Protein AF-A0A1G2Y8Y4-F1 (afdb_monomer)

pLDDT: mean 81.08, std 17.34, range [38.09, 96.75]

Mean predicted aligned error: 11.7 Å

Nearest PDB structures (foldseek):
  3hmx-assembly1_B  TM=2.799E-01  e=3.697E+00  Homo sapiens

Solvent-accessible surface area (backbone atoms only — not comparable to full-atom values): 9497 Å² total; per-residue (Å²): 140,84,85,83,80,82,78,80,80,80,80,78,79,78,77,80,77,86,72,82,63,58,69,58,53,51,48,50,54,51,38,48,52,38,50,43,51,46,56,28,54,36,39,74,42,97,55,91,54,85,56,69,69,52,53,55,59,34,48,56,42,28,68,74,67,75,43,93,68,93,69,88,81,90,84,79,72,64,92,78,46,57,75,64,62,45,49,52,51,50,53,50,53,31,52,56,46,30,56,52,29,51,53,50,49,53,52,48,64,70,42,44,65,57,51,53,52,50,52,52,42,65,74,35,78,92,46,82,82,72,84,81,82,50,74,66,56,56,62,58,65,70,57,76,84,77,78,86,83,128

Sequence (150 aa):
MSRRHNKKKVVRVIKKQTGYDIEMIHDFLEHLKWELQIIHFENQQDKFKENPELVEQLAKYVKKRHTKALMPATVIQKDKFDSESLAELKARLRKDKLEQMQAAINAFEILEPIFSQALTCAKYPDKLPARIITPDEVINGFIDEHASEL

Structure (mmCIF, N/CA/C/O backbone):
data_AF-A0A1G2Y8Y4-F1
#
_entry.id   AF-A0A1G2Y8Y4-F1
#
loop_
_atom_site.group_PDB
_atom_site.id
_atom_site.type_symbol
_atom_site.label_atom_id
_atom_site.label_alt_id
_atom_site.label_comp_id
_atom_site.label_asym_id
_atom_site.label_entity_id
_atom_site.label_seq_id
_atom_site.pdbx_PDB_ins_code
_atom_site.Cartn_x
_atom_site.Cartn_y
_atom_site.Cartn_z
_atom_site.occupancy
_atom_site.B_iso_or_equiv
_atom_site.auth_seq_id
_atom_site.auth_comp_id
_atom_site.auth_asym_id
_atom_site.auth_atom_id
_atom_site.pdbx_PDB_model_num
ATOM 1 N N . MET A 1 1 ? 40.505 -13.092 47.629 1.00 45.12 1 MET A N 1
ATOM 2 C CA . MET A 1 1 ? 39.608 -11.949 47.341 1.00 45.12 1 MET A CA 1
ATOM 3 C C . MET A 1 1 ? 38.694 -12.312 46.175 1.00 45.12 1 MET A C 1
ATOM 5 O O . MET A 1 1 ? 39.157 -12.333 45.046 1.00 45.12 1 MET A O 1
ATOM 9 N N . SER A 1 2 ? 37.434 -12.677 46.437 1.00 45.91 2 SER A N 1
ATOM 10 C CA . SER A 1 2 ? 36.490 -13.156 45.411 1.00 45.91 2 SER A CA 1
ATOM 11 C C . SER A 1 2 ? 35.316 -12.179 45.288 1.00 45.91 2 SER A C 1
ATOM 13 O O . SER A 1 2 ? 34.507 -12.051 46.206 1.00 45.91 2 SER A O 1
ATOM 15 N N . ARG A 1 3 ? 35.261 -11.424 44.181 1.00 47.28 3 ARG A N 1
ATOM 16 C CA . ARG A 1 3 ? 34.213 -10.428 43.895 1.00 47.28 3 ARG A CA 1
ATOM 17 C C . ARG A 1 3 ? 33.014 -11.110 43.228 1.00 47.28 3 ARG A C 1
ATOM 19 O O . ARG A 1 3 ? 32.986 -11.285 42.010 1.00 47.28 3 ARG A O 1
ATOM 26 N N . ARG A 1 4 ? 32.006 -11.479 44.026 1.00 48.72 4 ARG A N 1
ATOM 27 C CA . ARG A 1 4 ? 30.703 -11.957 43.532 1.00 48.72 4 ARG A CA 1
ATOM 28 C C . ARG A 1 4 ? 29.971 -10.820 42.806 1.00 48.72 4 ARG A C 1
ATOM 30 O O . ARG A 1 4 ? 29.515 -9.868 43.431 1.00 48.72 4 ARG A O 1
ATOM 37 N N . HIS A 1 5 ? 29.864 -10.931 41.484 1.00 49.22 5 HIS A N 1
ATOM 38 C CA . HIS A 1 5 ? 29.049 -10.047 40.653 1.00 49.22 5 HIS A CA 1
ATOM 39 C C . HIS A 1 5 ? 27.569 -10.388 40.840 1.00 49.22 5 HIS A C 1
ATOM 41 O O . HIS A 1 5 ? 27.087 -11.423 40.380 1.00 49.22 5 HIS A O 1
ATOM 47 N N . ASN A 1 6 ? 26.851 -9.504 41.529 1.00 47.56 6 ASN A N 1
ATOM 48 C CA . ASN A 1 6 ? 25.418 -9.616 41.757 1.00 47.56 6 ASN A CA 1
ATOM 49 C C . ASN A 1 6 ? 24.665 -9.190 40.482 1.00 47.56 6 ASN A C 1
ATOM 51 O O . ASN A 1 6 ? 24.438 -8.003 40.242 1.00 47.56 6 ASN A O 1
ATOM 55 N N . LYS A 1 7 ? 24.330 -10.156 39.616 1.00 50.47 7 LYS A N 1
ATOM 56 C CA . LYS A 1 7 ? 23.517 -9.925 38.412 1.00 50.47 7 LYS A CA 1
ATOM 57 C C . LYS A 1 7 ? 22.074 -9.635 38.836 1.00 50.47 7 LYS A C 1
ATOM 59 O O . LYS A 1 7 ? 21.303 -10.556 39.094 1.00 50.47 7 LYS A O 1
ATOM 64 N N . LYS A 1 8 ? 21.702 -8.351 38.897 1.00 52.50 8 LYS A N 1
ATOM 65 C CA . LYS A 1 8 ? 20.304 -7.921 39.041 1.00 52.50 8 LYS A CA 1
ATOM 66 C C . LYS A 1 8 ? 19.493 -8.467 37.861 1.00 52.50 8 LYS A C 1
ATOM 68 O O . LYS A 1 8 ? 19.648 -8.026 36.726 1.00 52.50 8 LYS A O 1
ATOM 73 N N . LYS A 1 9 ? 18.648 -9.458 38.141 1.00 51.84 9 LYS A N 1
ATOM 74 C CA . LYS A 1 9 ? 17.705 -10.055 37.193 1.00 51.84 9 LYS A CA 1
ATOM 75 C C . LYS A 1 9 ? 16.574 -9.045 36.977 1.00 51.84 9 LYS A C 1
ATOM 77 O O . LYS A 1 9 ? 15.710 -8.888 37.833 1.00 51.84 9 LYS A O 1
ATOM 82 N N . VAL A 1 10 ? 16.621 -8.304 35.871 1.00 58.28 10 VAL A N 1
ATOM 83 C CA . VAL A 1 10 ? 15.544 -7.387 35.473 1.00 58.28 10 VAL A CA 1
ATOM 84 C C . VAL A 1 10 ? 14.366 -8.238 35.007 1.00 58.28 10 VAL A C 1
ATOM 86 O O . VAL A 1 10 ? 1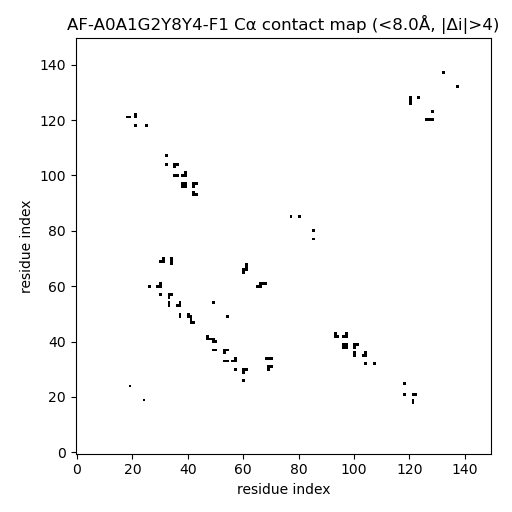4.362 -8.754 33.892 1.00 58.28 10 VAL A O 1
ATOM 89 N N . VAL A 1 11 ? 13.386 -8.435 35.885 1.00 55.28 11 VAL A N 1
ATOM 90 C CA . VAL A 1 11 ? 12.119 -9.085 35.540 1.00 55.28 11 VAL A CA 1
ATOM 91 C C . VAL A 1 11 ? 11.284 -8.060 34.776 1.00 55.28 11 VAL A C 1
ATOM 93 O O . VAL A 1 11 ? 10.697 -7.160 35.370 1.00 55.28 11 VAL A O 1
ATOM 96 N N . ARG A 1 12 ? 11.269 -8.150 33.441 1.00 58.31 12 ARG A N 1
ATOM 97 C CA . ARG A 1 12 ? 10.321 -7.384 32.623 1.00 58.31 12 ARG A CA 1
ATOM 98 C C . ARG A 1 12 ? 8.938 -8.000 32.813 1.00 58.31 12 ARG A C 1
ATOM 100 O O . ARG A 1 12 ? 8.676 -9.095 32.326 1.00 58.31 12 ARG A O 1
ATOM 107 N N . VAL A 1 13 ? 8.068 -7.300 33.533 1.00 56.59 13 VAL A N 1
ATOM 108 C CA . VAL A 1 13 ? 6.640 -7.619 33.587 1.00 56.59 13 VAL A CA 1
ATOM 109 C C . VAL A 1 13 ? 6.061 -7.300 32.208 1.00 56.59 13 VAL A C 1
ATOM 111 O O . VAL A 1 13 ? 5.890 -6.135 31.858 1.00 56.59 13 VAL A O 1
ATOM 114 N N . ILE A 1 14 ? 5.820 -8.328 31.391 1.00 57.75 14 ILE A N 1
ATOM 115 C CA . ILE A 1 14 ? 5.105 -8.178 30.120 1.00 57.75 14 ILE A CA 1
ATOM 116 C C . ILE A 1 14 ? 3.641 -7.923 30.481 1.00 57.75 14 ILE A C 1
ATOM 118 O O . ILE A 1 14 ? 2.920 -8.830 30.896 1.00 57.75 14 ILE A O 1
ATOM 122 N N . LYS A 1 15 ? 3.215 -6.662 30.386 1.00 54.28 15 LYS A N 1
ATOM 123 C CA . LYS A 1 15 ? 1.816 -6.272 30.562 1.00 54.28 15 LYS A CA 1
ATOM 124 C C . LYS A 1 15 ? 1.022 -6.918 29.421 1.00 54.28 15 LYS A C 1
ATOM 126 O O . LYS A 1 15 ? 1.272 -6.615 28.258 1.00 54.28 15 LYS A O 1
ATOM 131 N N . LYS A 1 16 ? 0.118 -7.846 29.741 1.00 50.91 16 LYS A N 1
ATOM 132 C CA . LYS A 1 16 ? -0.732 -8.533 28.760 1.00 50.91 16 LYS A CA 1
ATOM 133 C C . LYS A 1 16 ? -1.695 -7.498 28.165 1.00 50.91 16 LYS A C 1
ATOM 135 O O . LYS A 1 16 ? -2.663 -7.127 28.819 1.00 50.91 16 LYS A O 1
ATOM 140 N N . GLN A 1 17 ? -1.398 -6.977 26.975 1.00 58.28 17 GLN A N 1
ATOM 141 C CA . GLN A 1 17 ? -2.373 -6.203 26.208 1.00 58.28 17 GLN A CA 1
ATOM 142 C C . GLN A 1 17 ? -3.463 -7.173 25.748 1.00 58.28 17 GLN A C 1
ATOM 144 O O . GLN A 1 17 ? -3.216 -8.056 24.932 1.00 58.28 17 GLN A O 1
ATOM 149 N N . THR A 1 18 ? -4.652 -7.067 26.328 1.00 66.69 18 THR A N 1
ATOM 150 C CA . THR A 1 18 ? -5.843 -7.781 25.863 1.00 66.69 18 THR A CA 1
ATOM 151 C C . THR A 1 18 ? -6.609 -6.842 24.939 1.00 66.69 18 THR A C 1
ATOM 153 O O . THR A 1 18 ? -7.359 -5.997 25.418 1.00 66.69 18 THR A O 1
ATOM 156 N N . GLY A 1 19 ? -6.362 -6.935 23.632 1.00 73.75 19 GLY A N 1
ATOM 157 C CA . GLY A 1 19 ? -7.036 -6.123 22.616 1.00 73.75 19 GLY A CA 1
ATOM 158 C C . GLY A 1 19 ? -6.139 -5.798 21.422 1.00 73.75 19 GLY A C 1
ATOM 159 O O . GLY A 1 19 ? -4.933 -6.036 21.459 1.00 73.75 19 GLY A O 1
ATOM 160 N N . TYR A 1 20 ? -6.742 -5.261 20.364 1.00 84.38 20 TYR A N 1
ATOM 161 C CA . TYR A 1 20 ? -6.018 -4.754 19.201 1.00 84.38 20 TYR A CA 1
ATOM 162 C C . TYR A 1 20 ? -5.322 -3.423 19.519 1.00 84.38 20 TYR A C 1
ATOM 164 O O . TYR A 1 20 ? -5.896 -2.561 20.185 1.00 84.38 20 TYR A O 1
ATOM 172 N N . ASP A 1 21 ? -4.108 -3.227 18.997 1.00 90.19 21 ASP A N 1
ATOM 173 C CA . ASP A 1 21 ? -3.467 -1.908 18.958 1.00 90.19 21 ASP A CA 1
ATOM 174 C C . ASP A 1 21 ? -4.059 -1.108 17.787 1.00 90.19 21 ASP A C 1
ATOM 176 O O . ASP A 1 21 ? -3.644 -1.231 16.635 1.00 90.19 21 ASP A O 1
ATOM 180 N N . ILE A 1 22 ? -5.088 -0.322 18.096 1.00 90.56 22 ILE A N 1
ATOM 181 C CA . ILE A 1 22 ? -5.873 0.449 17.123 1.00 90.56 22 ILE A CA 1
ATOM 182 C C . ILE A 1 22 ? -4.992 1.444 16.371 1.00 90.56 22 ILE A C 1
ATOM 184 O O . ILE A 1 22 ? -5.143 1.611 15.164 1.00 90.56 22 ILE A O 1
ATOM 188 N N . GLU A 1 23 ? -4.055 2.087 17.070 1.00 91.81 23 GLU A N 1
ATOM 189 C CA . GLU A 1 23 ? -3.147 3.052 16.456 1.00 91.81 23 GLU A CA 1
ATOM 190 C C . GLU A 1 23 ? -2.208 2.350 15.471 1.00 91.81 23 GLU A C 1
ATOM 192 O O . GLU A 1 23 ? -1.921 2.881 14.401 1.00 91.81 23 GLU A O 1
ATOM 197 N N . MET A 1 24 ? -1.742 1.143 15.810 1.00 93.19 24 MET A N 1
ATOM 198 C CA . MET A 1 24 ? -0.914 0.338 14.912 1.00 93.19 24 MET A CA 1
ATOM 199 C C . MET A 1 24 ? -1.677 -0.111 13.667 1.00 93.19 24 MET A C 1
ATOM 201 O O . MET A 1 24 ? -1.125 -0.026 12.574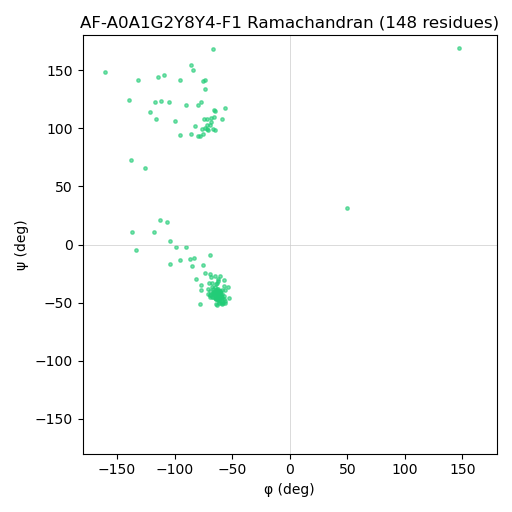 1.00 93.19 24 MET A O 1
ATOM 205 N N . ILE A 1 25 ? -2.929 -0.552 13.812 1.00 93.25 25 ILE A N 1
ATOM 206 C CA . ILE A 1 25 ? -3.758 -0.956 12.666 1.00 93.25 25 ILE A CA 1
ATOM 207 C C . ILE A 1 25 ? -4.050 0.248 11.769 1.00 93.25 25 ILE A C 1
ATOM 209 O O . ILE A 1 25 ? -3.878 0.155 10.557 1.00 93.25 25 ILE A O 1
ATOM 213 N N . HIS A 1 26 ? -4.442 1.382 12.353 1.00 93.31 26 HIS A N 1
ATOM 214 C CA . HIS A 1 26 ? -4.690 2.612 11.604 1.00 93.31 26 HIS A CA 1
ATOM 215 C C . HIS A 1 26 ? -3.445 3.058 10.826 1.00 93.31 26 HIS A C 1
ATOM 217 O O . HIS A 1 26 ? -3.514 3.284 9.622 1.00 93.31 26 HIS A O 1
ATOM 223 N N . ASP A 1 27 ? -2.286 3.126 11.486 1.00 95.12 27 ASP A N 1
ATOM 224 C CA . ASP A 1 27 ? -1.042 3.515 10.819 1.00 95.12 27 ASP A CA 1
ATOM 225 C C . ASP A 1 27 ? -0.614 2.522 9.735 1.00 95.12 27 ASP A C 1
ATOM 227 O O . ASP A 1 27 ? -0.028 2.936 8.741 1.00 95.12 27 ASP A O 1
ATOM 231 N N . PHE A 1 28 ? -0.874 1.223 9.915 1.00 95.19 28 PHE A N 1
ATOM 232 C CA . PHE A 1 28 ? -0.598 0.214 8.893 1.00 95.19 28 PHE A CA 1
ATOM 233 C C . PHE A 1 28 ? -1.451 0.443 7.642 1.00 95.19 28 PHE A C 1
ATOM 235 O O . PHE A 1 28 ? -0.921 0.434 6.533 1.00 95.19 28 PHE A O 1
ATOM 242 N N . LEU A 1 29 ? -2.754 0.673 7.823 1.00 94.88 29 LEU A N 1
ATOM 243 C CA . LEU A 1 29 ? -3.690 0.936 6.731 1.00 94.88 29 LEU A CA 1
ATOM 244 C C . LEU A 1 29 ? -3.308 2.209 5.970 1.00 94.88 29 LEU A C 1
ATOM 246 O O . LEU A 1 29 ? -3.208 2.184 4.746 1.00 94.88 29 LEU A O 1
ATOM 250 N N . GLU A 1 30 ? -3.012 3.291 6.686 1.00 95.12 30 GLU A N 1
ATOM 251 C CA . GLU A 1 30 ? -2.580 4.548 6.077 1.00 95.12 30 GLU A CA 1
ATOM 252 C C . GLU A 1 30 ? -1.246 4.414 5.337 1.00 95.12 30 GLU A C 1
ATOM 254 O O . GLU A 1 30 ? -1.122 4.853 4.196 1.00 95.12 30 GLU A O 1
ATOM 259 N N . HIS A 1 31 ? -0.251 3.767 5.948 1.00 95.81 31 HIS A N 1
ATOM 260 C CA . HIS A 1 31 ? 1.033 3.497 5.301 1.00 95.81 31 HIS A CA 1
ATOM 261 C C . HIS A 1 31 ? 0.825 2.727 3.991 1.00 95.81 31 HIS A C 1
ATOM 263 O O . HIS A 1 31 ? 1.329 3.144 2.949 1.00 95.81 31 HIS A O 1
ATOM 269 N N . LEU A 1 32 ? 0.030 1.653 4.028 1.00 96.00 32 LEU A N 1
ATOM 270 C CA . LEU A 1 32 ? -0.261 0.843 2.851 1.00 96.00 32 LEU A CA 1
ATOM 271 C C . LEU A 1 32 ? -0.967 1.665 1.762 1.00 96.00 32 LEU A C 1
ATOM 273 O O . LEU A 1 32 ? -0.581 1.574 0.600 1.00 96.00 32 LEU A O 1
ATOM 277 N N . LYS A 1 33 ? -1.948 2.502 2.124 1.00 95.44 33 LYS A N 1
ATOM 278 C CA . LYS A 1 33 ? -2.655 3.391 1.187 1.00 95.44 33 LYS A CA 1
ATOM 279 C C . LYS A 1 33 ? -1.685 4.304 0.435 1.00 95.44 33 LYS A C 1
ATOM 281 O O . LYS A 1 33 ? -1.715 4.338 -0.796 1.00 95.44 33 LYS A O 1
ATOM 286 N N . TRP A 1 34 ? -0.797 4.994 1.153 1.00 95.44 34 TRP A N 1
ATOM 287 C CA . TRP A 1 34 ? 0.191 5.887 0.536 1.00 95.44 34 TRP A CA 1
ATOM 288 C C . TRP A 1 34 ? 1.169 5.132 -0.364 1.00 95.44 34 TRP A C 1
ATOM 290 O O . TRP A 1 34 ? 1.489 5.596 -1.457 1.00 95.44 34 TRP A O 1
ATOM 300 N N . GLU A 1 35 ? 1.610 3.947 0.050 1.00 95.44 35 GLU A N 1
ATOM 301 C CA . GLU A 1 35 ? 2.523 3.129 -0.746 1.00 95.44 35 GLU A CA 1
ATOM 302 C C . GLU A 1 35 ? 1.872 2.621 -2.042 1.00 95.44 35 GLU A C 1
ATOM 304 O O . GLU A 1 35 ? 2.482 2.707 -3.107 1.00 95.44 35 GLU A O 1
ATOM 309 N N . LEU A 1 36 ? 0.608 2.182 -1.994 1.00 95.56 36 LEU A N 1
ATOM 310 C CA . LEU A 1 36 ? -0.153 1.802 -3.191 1.00 95.56 36 LEU A CA 1
ATOM 311 C C . LEU A 1 36 ? -0.291 2.973 -4.171 1.00 95.56 36 LEU A C 1
ATOM 313 O O . LEU A 1 36 ? -0.095 2.795 -5.374 1.00 95.56 36 LEU A O 1
ATOM 317 N N . GLN A 1 37 ? -0.586 4.175 -3.668 1.00 95.00 37 GLN A N 1
ATOM 318 C CA . GLN A 1 37 ? -0.715 5.378 -4.494 1.00 95.00 37 GLN A CA 1
ATOM 319 C C . GLN A 1 37 ? 0.610 5.789 -5.145 1.00 95.00 37 GLN A C 1
ATOM 321 O O . GLN A 1 37 ? 0.616 6.162 -6.318 1.00 95.00 37 GLN A O 1
ATOM 326 N N . ILE A 1 38 ? 1.729 5.687 -4.421 1.00 94.19 38 ILE A N 1
ATOM 327 C CA . ILE A 1 38 ? 3.065 5.959 -4.968 1.00 94.19 38 ILE A CA 1
ATOM 328 C C . ILE A 1 38 ? 3.391 4.965 -6.079 1.00 94.19 38 ILE A C 1
ATOM 330 O O . ILE A 1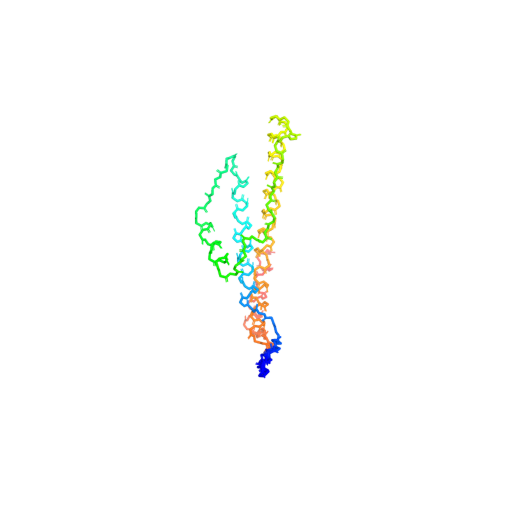 38 ? 3.707 5.387 -7.189 1.00 94.19 38 ILE A O 1
ATOM 334 N N . ILE A 1 39 ? 3.248 3.658 -5.824 1.00 93.25 39 ILE A N 1
ATOM 335 C CA . ILE A 1 39 ? 3.551 2.630 -6.830 1.00 93.25 39 ILE A CA 1
ATOM 336 C C . ILE A 1 39 ? 2.647 2.813 -8.054 1.00 93.25 39 ILE A C 1
ATOM 338 O O . ILE A 1 39 ? 3.119 2.717 -9.187 1.00 93.25 39 ILE A O 1
ATOM 342 N N . HIS A 1 40 ? 1.362 3.110 -7.855 1.00 94.88 40 HIS A N 1
ATOM 343 C CA . HIS A 1 40 ? 0.447 3.406 -8.951 1.00 94.88 40 HIS A CA 1
ATOM 344 C C . HIS A 1 40 ? 0.925 4.609 -9.781 1.00 94.88 40 HIS A C 1
ATOM 346 O O . HIS A 1 40 ? 1.082 4.485 -10.995 1.00 94.88 40 HIS A O 1
ATOM 352 N N . PHE A 1 41 ? 1.236 5.739 -9.136 1.00 93.12 41 PHE A N 1
ATOM 353 C CA . PHE A 1 41 ? 1.720 6.950 -9.804 1.00 93.12 41 PHE A CA 1
ATOM 354 C C . PHE A 1 41 ? 3.018 6.711 -10.587 1.00 93.12 41 PHE A C 1
ATOM 356 O O . PHE A 1 41 ? 3.122 7.092 -11.754 1.00 93.12 41 PHE A O 1
ATOM 363 N N . GLU A 1 42 ? 3.995 6.041 -9.978 1.00 91.19 42 GLU A N 1
ATOM 364 C CA . GLU A 1 42 ? 5.282 5.737 -10.609 1.00 91.19 42 GLU A CA 1
ATOM 365 C C . GLU A 1 42 ? 5.129 4.848 -11.851 1.00 91.19 42 GLU A C 1
ATOM 367 O O . GLU A 1 42 ? 5.900 4.982 -12.803 1.00 91.19 42 GLU A O 1
ATOM 372 N N . ASN A 1 43 ? 4.124 3.963 -11.871 1.00 91.19 43 ASN A N 1
ATOM 373 C CA . ASN A 1 43 ? 3.840 3.085 -13.008 1.00 91.19 43 ASN A CA 1
ATOM 374 C C . ASN A 1 43 ? 2.925 3.719 -14.072 1.00 91.19 43 ASN A C 1
ATOM 376 O O . ASN A 1 43 ? 2.852 3.194 -15.181 1.00 91.19 43 ASN A O 1
ATOM 380 N N . GLN A 1 44 ? 2.271 4.853 -13.796 1.00 91.06 44 GLN A N 1
ATOM 381 C CA . GLN A 1 44 ? 1.545 5.619 -14.820 1.00 91.06 44 GLN A CA 1
ATOM 382 C C . GLN A 1 44 ? 2.480 6.378 -15.769 1.00 91.06 44 GLN A C 1
ATOM 384 O O . GLN A 1 44 ? 2.093 6.717 -16.885 1.00 91.06 44 GLN A O 1
ATOM 389 N N . GLN A 1 45 ? 3.697 6.688 -15.323 1.00 83.81 45 GLN A N 1
ATOM 390 C CA . GLN A 1 45 ? 4.634 7.524 -16.064 1.00 83.81 45 GLN A CA 1
ATOM 391 C C . GLN A 1 45 ? 5.609 6.668 -16.886 1.00 83.81 45 GLN A C 1
ATOM 393 O O . GLN A 1 45 ? 6.121 5.643 -16.431 1.00 83.81 45 GLN A O 1
ATOM 398 N N . ASP A 1 46 ? 5.946 7.118 -18.098 1.00 72.88 46 ASP A N 1
ATOM 399 C CA . ASP A 1 46 ? 6.931 6.418 -18.936 1.00 72.88 46 ASP A CA 1
ATOM 400 C C . ASP A 1 46 ? 8.356 6.484 -18.382 1.00 72.88 46 ASP A C 1
ATOM 402 O O . ASP A 1 46 ? 9.178 5.587 -18.612 1.00 72.88 46 ASP A O 1
ATOM 406 N N . LYS A 1 47 ? 8.643 7.550 -17.634 1.00 77.69 47 LYS A N 1
ATOM 407 C CA . LYS A 1 47 ? 9.901 7.779 -16.930 1.00 77.69 47 LYS A CA 1
ATOM 408 C C . LYS A 1 47 ? 9.636 7.758 -15.437 1.00 77.69 47 LYS A C 1
ATOM 410 O O . LYS A 1 47 ? 8.614 8.266 -14.991 1.00 77.69 47 LYS A O 1
ATOM 415 N N . PHE A 1 48 ? 10.596 7.224 -14.685 1.00 76.12 48 PHE A N 1
ATOM 416 C CA . PHE A 1 48 ? 10.545 7.265 -13.230 1.00 76.12 48 PHE A CA 1
ATOM 417 C C . PHE A 1 48 ? 10.409 8.720 -12.773 1.00 76.12 48 PHE A C 1
ATOM 419 O O . PHE A 1 48 ? 11.268 9.556 -13.069 1.00 76.12 48 PHE A O 1
ATOM 426 N N . LYS A 1 49 ? 9.293 9.014 -12.113 1.00 85.88 49 LYS A N 1
ATOM 427 C CA . LYS A 1 49 ? 8.967 10.323 -11.571 1.00 85.88 49 LYS A CA 1
ATOM 428 C C . LYS A 1 49 ? 8.322 10.093 -10.219 1.00 85.88 49 LYS A C 1
ATOM 430 O O . LYS A 1 49 ? 7.328 9.381 -10.126 1.00 85.88 49 LYS A O 1
ATOM 435 N N . GLU A 1 50 ? 8.889 10.711 -9.199 1.00 86.94 50 GLU A N 1
ATOM 436 C CA . GLU A 1 50 ? 8.325 10.685 -7.857 1.00 86.94 50 GLU A CA 1
ATOM 437 C C . GLU A 1 50 ? 7.259 11.775 -7.724 1.00 86.94 50 GLU A C 1
ATOM 439 O O . GLU A 1 50 ? 7.335 12.827 -8.371 1.00 86.94 50 GLU A O 1
ATOM 444 N N . ASN A 1 51 ? 6.267 11.527 -6.871 1.00 89.94 51 ASN A N 1
ATOM 445 C CA . ASN A 1 51 ? 5.349 12.556 -6.403 1.00 89.94 51 ASN A CA 1
ATOM 446 C C . ASN A 1 51 ? 5.800 13.007 -5.000 1.00 89.94 51 ASN A C 1
ATOM 448 O O . ASN A 1 51 ? 5.597 12.251 -4.045 1.00 89.94 51 ASN A O 1
ATOM 452 N N . PRO A 1 52 ? 6.395 14.209 -4.852 1.00 91.88 52 PRO A N 1
ATOM 453 C CA . PRO A 1 52 ? 6.934 14.671 -3.573 1.00 91.88 52 PRO A CA 1
ATOM 454 C C . PRO A 1 52 ? 5.895 14.701 -2.451 1.00 91.88 52 PRO A C 1
ATOM 456 O O . PRO A 1 52 ? 6.221 14.375 -1.314 1.00 91.88 52 PRO A O 1
ATOM 459 N N . GLU A 1 53 ? 4.645 15.040 -2.773 1.00 92.94 53 GLU A N 1
ATOM 460 C CA . GLU A 1 53 ? 3.566 15.125 -1.789 1.00 92.94 53 GLU A CA 1
ATOM 461 C C . GLU A 1 53 ? 3.226 13.741 -1.230 1.00 92.94 53 GLU A C 1
ATOM 463 O O . GLU A 1 53 ? 3.139 13.568 -0.016 1.00 92.94 53 GLU A O 1
ATOM 468 N N . LEU A 1 54 ? 3.102 12.729 -2.097 1.00 91.94 54 LEU A N 1
ATOM 469 C CA . LEU A 1 54 ? 2.831 11.356 -1.659 1.00 91.94 54 LEU A CA 1
ATOM 470 C C . LEU A 1 54 ? 3.991 10.796 -0.825 1.00 91.94 54 LEU A C 1
ATOM 472 O O . LEU A 1 54 ? 3.767 10.175 0.216 1.00 91.94 54 LEU A O 1
ATOM 476 N N . VAL A 1 55 ? 5.233 11.058 -1.245 1.00 92.25 55 VAL A N 1
ATOM 477 C CA . VAL A 1 55 ? 6.440 10.634 -0.517 1.00 92.25 55 VAL A CA 1
ATOM 478 C C . VAL A 1 55 ? 6.503 11.286 0.867 1.00 92.25 55 VAL A C 1
ATOM 480 O O . VAL A 1 55 ? 6.845 10.620 1.846 1.00 92.25 55 VAL A O 1
ATOM 483 N N . GLU A 1 56 ? 6.126 12.560 0.986 1.00 94.38 56 GLU A N 1
ATOM 484 C CA . GLU A 1 56 ? 6.062 13.252 2.274 1.00 94.38 56 GLU A CA 1
ATOM 485 C C . GLU A 1 56 ? 5.009 12.638 3.209 1.00 94.38 56 GLU A C 1
ATOM 487 O O . GLU A 1 56 ? 5.270 12.463 4.405 1.00 94.38 56 GLU A O 1
ATOM 492 N N . GLN A 1 57 ? 3.835 12.263 2.688 1.00 94.56 57 GLN A N 1
ATOM 493 C CA . GLN A 1 57 ? 2.812 11.584 3.492 1.00 94.56 57 GLN A CA 1
ATOM 494 C C . GLN A 1 57 ? 3.299 10.217 3.984 1.00 94.56 57 GLN A C 1
ATOM 496 O O . GLN A 1 57 ? 3.202 9.927 5.180 1.00 94.56 57 GLN A O 1
ATOM 501 N N . LEU A 1 58 ? 3.907 9.416 3.104 1.00 94.31 58 LEU A N 1
ATOM 502 C CA . LEU A 1 58 ? 4.477 8.116 3.461 1.00 94.31 58 LEU A CA 1
ATOM 503 C C . LEU A 1 58 ? 5.583 8.244 4.526 1.00 94.31 58 LEU A C 1
ATOM 505 O O . LEU A 1 58 ? 5.635 7.462 5.482 1.00 94.31 58 LEU A O 1
ATOM 509 N N . ALA A 1 59 ? 6.443 9.263 4.414 1.00 94.00 59 ALA A N 1
ATOM 510 C CA . ALA A 1 59 ? 7.578 9.473 5.314 1.00 94.00 59 ALA A CA 1
ATOM 511 C C . ALA A 1 59 ? 7.169 9.592 6.795 1.00 94.00 59 ALA A C 1
ATOM 513 O O . ALA A 1 59 ? 7.920 9.170 7.684 1.00 94.00 59 ALA A O 1
ATOM 514 N N . LYS A 1 60 ? 5.966 10.111 7.078 1.00 94.69 60 LYS A N 1
ATOM 515 C CA . LYS A 1 60 ? 5.411 10.210 8.440 1.00 94.69 60 LYS A CA 1
ATOM 516 C C . LYS A 1 60 ? 5.281 8.830 9.085 1.00 94.69 60 LYS A C 1
ATOM 518 O O . LYS A 1 60 ? 5.719 8.636 10.223 1.00 94.69 60 LYS A O 1
ATOM 523 N N . TYR A 1 61 ? 4.749 7.861 8.345 1.00 93.88 61 TYR A N 1
ATOM 524 C CA . TYR A 1 61 ? 4.513 6.501 8.828 1.00 93.88 61 TYR A CA 1
ATOM 525 C C . TYR A 1 61 ? 5.797 5.675 8.885 1.00 93.88 61 TYR A C 1
ATOM 527 O O . TYR A 1 61 ? 6.027 4.977 9.875 1.00 93.88 61 TYR A O 1
ATOM 535 N N . VAL A 1 62 ? 6.686 5.831 7.898 1.00 93.69 62 VAL A N 1
ATOM 536 C CA . VAL A 1 62 ? 8.020 5.205 7.905 1.00 93.69 62 VAL A CA 1
ATOM 537 C C . VAL A 1 62 ? 8.805 5.614 9.152 1.00 93.69 62 VAL A C 1
ATOM 539 O O . VAL A 1 62 ? 9.360 4.764 9.855 1.00 93.69 62 VAL A O 1
ATOM 542 N N . LYS A 1 63 ? 8.807 6.914 9.476 1.00 94.81 63 LYS A N 1
ATOM 543 C CA . LYS A 1 63 ? 9.479 7.447 10.666 1.00 94.81 63 LYS A CA 1
ATOM 544 C C . LYS A 1 63 ? 8.824 6.961 11.959 1.00 94.81 63 LYS A C 1
ATOM 546 O O . LYS A 1 63 ? 9.539 6.561 12.873 1.00 94.81 63 LYS A O 1
ATOM 551 N N . LYS A 1 64 ? 7.489 6.986 12.037 1.00 94.94 64 LYS A N 1
ATOM 552 C CA . LYS A 1 64 ? 6.724 6.602 13.235 1.00 94.94 64 LYS A CA 1
ATOM 553 C C . LYS A 1 64 ? 6.842 5.111 13.561 1.00 94.94 64 LYS A C 1
ATOM 555 O O . LYS A 1 64 ? 6.971 4.749 14.726 1.00 94.94 64 LYS A O 1
ATOM 560 N N . ARG A 1 65 ? 6.791 4.245 12.545 1.00 93.25 65 ARG A N 1
ATOM 561 C CA . ARG A 1 65 ? 6.738 2.780 12.704 1.00 93.25 65 ARG A CA 1
ATOM 562 C C . ARG A 1 65 ? 8.060 2.074 12.422 1.00 93.25 65 ARG A C 1
ATOM 564 O O . ARG A 1 65 ? 8.105 0.849 12.471 1.00 93.25 65 ARG A O 1
ATOM 571 N N . HIS A 1 66 ? 9.126 2.820 12.125 1.00 93.12 66 HIS A N 1
ATOM 572 C CA . HIS A 1 66 ? 10.452 2.284 11.787 1.00 93.12 66 HIS A CA 1
ATOM 573 C C . HIS A 1 66 ? 10.414 1.188 10.706 1.00 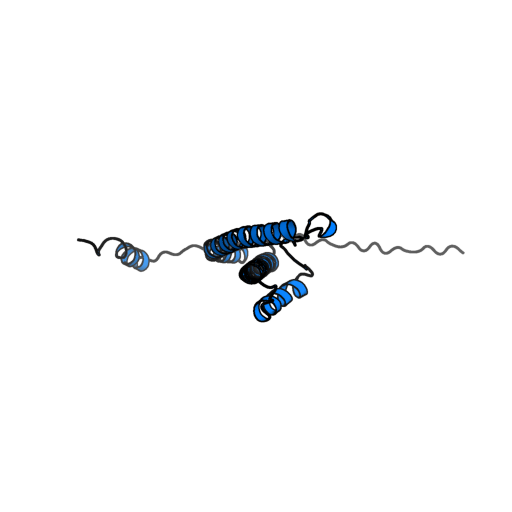93.12 66 HIS A C 1
ATOM 575 O O . HIS A 1 66 ? 11.235 0.271 10.698 1.00 93.12 66 HIS A O 1
ATOM 581 N N . THR A 1 67 ? 9.449 1.284 9.792 1.00 91.88 67 THR A N 1
ATOM 582 C CA . THR A 1 67 ? 9.192 0.304 8.733 1.00 91.88 67 THR A CA 1
ATOM 583 C C . THR A 1 67 ? 9.413 0.996 7.400 1.00 91.88 67 THR A C 1
ATOM 585 O O . THR A 1 67 ? 8.812 2.035 7.163 1.00 91.88 67 THR A O 1
ATOM 588 N N . LYS A 1 68 ? 10.311 0.467 6.560 1.00 89.31 68 LYS A N 1
ATOM 589 C CA . LYS A 1 68 ? 10.729 1.139 5.316 1.00 89.31 68 LYS A CA 1
ATOM 590 C C . LYS A 1 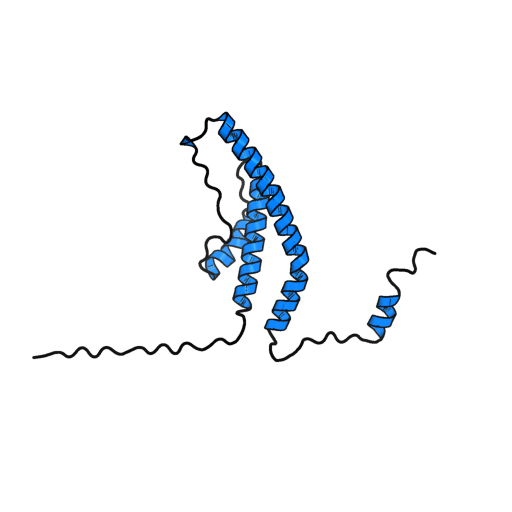68 ? 9.712 1.031 4.179 1.00 89.31 68 LYS A C 1
ATOM 592 O O . LYS A 1 68 ? 9.640 1.949 3.378 1.00 89.31 68 LYS A O 1
ATOM 597 N N . ALA A 1 69 ? 9.021 -0.100 4.097 1.00 90.75 69 ALA A N 1
ATOM 598 C CA . ALA A 1 69 ? 8.065 -0.434 3.051 1.00 90.75 69 ALA A CA 1
ATOM 599 C C . ALA A 1 69 ? 7.162 -1.564 3.560 1.00 90.75 69 ALA A C 1
ATOM 601 O O . ALA A 1 69 ? 7.619 -2.409 4.342 1.00 90.75 69 ALA A O 1
ATOM 602 N N . LEU A 1 70 ? 5.912 -1.582 3.116 1.00 93.88 70 LEU A N 1
ATOM 603 C CA . LEU A 1 70 ? 4.956 -2.673 3.295 1.00 93.88 70 LEU A CA 1
ATOM 604 C C . LEU A 1 70 ? 4.783 -3.491 2.010 1.00 93.88 70 LEU A C 1
ATOM 606 O O . LEU A 1 70 ? 4.318 -4.628 2.080 1.00 93.88 70 LEU A O 1
ATOM 610 N N . MET A 1 71 ? 5.202 -2.959 0.859 1.00 92.31 71 MET A N 1
ATOM 611 C CA . MET A 1 71 ? 5.140 -3.629 -0.435 1.00 92.31 71 MET A CA 1
ATOM 612 C C . MET A 1 71 ? 6.540 -4.019 -0.937 1.00 92.31 71 MET A C 1
ATOM 614 O O . MET A 1 71 ? 7.531 -3.322 -0.705 1.00 92.31 71 MET A O 1
ATOM 618 N N . PRO A 1 72 ? 6.669 -5.156 -1.642 1.00 88.56 72 PRO A N 1
ATOM 619 C CA . PRO A 1 72 ? 7.953 -5.583 -2.180 1.00 88.56 72 PRO A CA 1
ATOM 620 C C . PRO A 1 72 ? 8.372 -4.729 -3.385 1.00 88.56 72 PRO A C 1
ATOM 622 O O . PRO A 1 72 ? 7.608 -4.538 -4.333 1.00 88.56 72 PRO A O 1
ATOM 625 N N . ALA A 1 73 ? 9.636 -4.301 -3.395 1.00 85.44 73 ALA A N 1
ATOM 626 C CA . ALA A 1 73 ? 10.254 -3.685 -4.564 1.00 85.44 73 ALA A CA 1
ATOM 627 C C . ALA A 1 73 ? 10.589 -4.740 -5.632 1.00 85.44 73 ALA A C 1
ATOM 629 O O . ALA A 1 73 ? 11.066 -5.834 -5.325 1.00 85.44 73 ALA A O 1
ATOM 630 N N . THR A 1 74 ? 10.386 -4.394 -6.905 1.00 86.31 74 THR A N 1
ATOM 631 C CA . THR A 1 74 ? 10.782 -5.253 -8.030 1.00 86.31 74 THR A CA 1
ATOM 632 C C . THR A 1 74 ? 12.204 -4.913 -8.459 1.00 86.31 74 THR A C 1
ATOM 634 O O . THR A 1 74 ? 12.487 -3.786 -8.859 1.00 86.31 74 THR A O 1
ATOM 637 N N . VAL A 1 75 ? 13.105 -5.895 -8.399 1.00 88.75 75 VAL A N 1
ATOM 638 C CA . VAL A 1 75 ? 14.505 -5.742 -8.818 1.00 88.75 75 VAL A CA 1
ATOM 639 C C . VAL A 1 75 ? 14.743 -6.571 -10.075 1.00 88.75 75 VAL A C 1
ATOM 641 O O . VAL A 1 75 ? 14.532 -7.781 -10.071 1.00 88.75 75 VAL A O 1
ATOM 644 N N . ILE A 1 76 ? 15.204 -5.924 -11.148 1.00 88.12 76 ILE A N 1
ATOM 645 C CA . ILE A 1 76 ? 15.524 -6.581 -12.422 1.00 88.12 76 ILE A CA 1
ATOM 646 C C . ILE A 1 76 ? 17.044 -6.697 -12.562 1.00 88.12 76 ILE A C 1
ATOM 648 O O . ILE A 1 76 ? 17.755 -5.689 -12.545 1.00 88.12 76 ILE A O 1
ATOM 652 N N . GLN A 1 77 ? 17.536 -7.923 -12.739 1.00 91.69 77 GLN A N 1
ATOM 653 C CA . GLN A 1 77 ? 18.942 -8.210 -13.039 1.00 91.69 77 GLN A CA 1
ATOM 654 C C . GLN A 1 77 ? 19.235 -7.870 -14.505 1.00 91.69 77 GLN A C 1
ATOM 656 O O . GLN A 1 77 ? 18.943 -8.649 -15.408 1.00 91.69 77 GLN A O 1
ATOM 661 N N . LYS A 1 78 ? 19.752 -6.661 -14.754 1.00 89.38 78 LYS A N 1
ATOM 662 C CA . LYS A 1 78 ? 19.931 -6.118 -16.115 1.00 89.38 78 LYS A CA 1
ATOM 663 C C . LYS A 1 78 ? 20.934 -6.907 -16.960 1.00 89.38 78 LYS A C 1
ATOM 665 O O . LYS A 1 78 ? 20.818 -6.902 -18.173 1.00 89.38 78 LYS A O 1
ATOM 670 N N . ASP A 1 79 ? 21.896 -7.574 -16.331 1.00 92.75 79 ASP A N 1
ATOM 671 C CA . ASP A 1 79 ? 22.937 -8.385 -16.975 1.00 92.75 79 ASP A CA 1
ATOM 672 C C . ASP A 1 79 ? 22.402 -9.670 -17.629 1.00 92.75 79 ASP A C 1
ATOM 674 O O . ASP A 1 79 ? 23.134 -10.349 -18.345 1.00 92.75 79 ASP A O 1
ATOM 678 N N . LYS A 1 80 ? 21.130 -10.010 -17.389 1.00 92.69 80 LYS A N 1
ATOM 679 C CA . LYS A 1 80 ? 20.472 -11.211 -17.918 1.00 92.69 80 LYS A CA 1
ATOM 680 C C . LYS A 1 80 ? 19.616 -10.966 -19.158 1.00 92.69 80 LYS A C 1
ATOM 682 O O . LYS A 1 80 ? 19.058 -11.923 -19.683 1.00 92.69 80 LYS A O 1
ATOM 687 N N . PHE A 1 81 ? 19.500 -9.721 -19.611 1.00 92.62 81 PHE A N 1
ATOM 688 C CA . PHE A 1 81 ? 18.633 -9.342 -20.723 1.00 92.62 81 PHE A CA 1
ATOM 689 C C . PHE A 1 81 ? 19.395 -8.464 -21.711 1.00 92.62 81 PHE A C 1
ATOM 691 O O . PHE A 1 81 ? 20.163 -7.588 -21.309 1.00 92.62 81 PHE A O 1
ATOM 698 N N . ASP A 1 82 ? 19.150 -8.664 -23.003 1.00 95.31 82 ASP A N 1
ATOM 699 C CA . ASP A 1 82 ? 19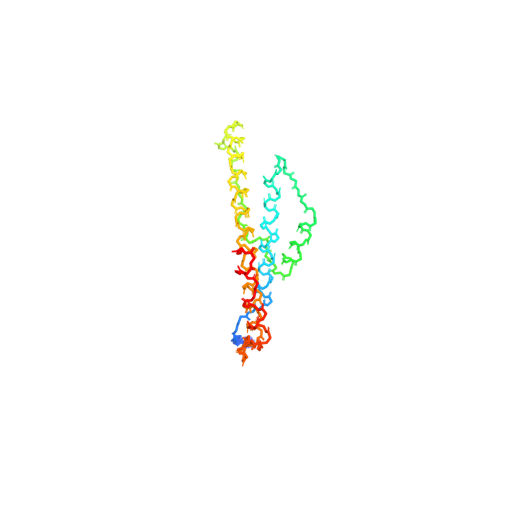.496 -7.659 -24.003 1.00 95.31 82 ASP A CA 1
ATOM 700 C C . ASP A 1 82 ? 18.626 -6.395 -23.825 1.00 95.31 82 ASP A C 1
ATOM 702 O O . ASP A 1 82 ? 17.656 -6.368 -23.058 1.00 95.31 82 ASP A O 1
ATOM 706 N N . SER A 1 83 ? 18.990 -5.310 -24.509 1.00 90.75 83 SER A N 1
ATOM 707 C CA . SER A 1 83 ? 18.318 -4.017 -24.353 1.00 90.75 83 SER A CA 1
ATOM 708 C C . SER A 1 83 ? 16.847 -4.025 -24.773 1.00 90.75 83 SER A C 1
ATOM 710 O O . SER A 1 83 ? 16.058 -3.286 -24.183 1.00 90.75 83 SER A O 1
ATOM 712 N N . GLU A 1 84 ? 16.488 -4.824 -25.777 1.00 93.25 84 GLU A N 1
ATOM 713 C CA . GLU A 1 84 ? 15.139 -4.877 -26.342 1.00 93.25 84 GLU A CA 1
ATOM 714 C C . GLU A 1 84 ? 14.217 -5.692 -25.430 1.00 93.25 84 GLU A C 1
ATOM 716 O O . GLU A 1 84 ? 13.216 -5.168 -24.936 1.00 93.25 84 GLU A O 1
ATOM 721 N N . SER A 1 85 ? 14.643 -6.901 -25.059 1.00 93.19 85 SER A N 1
ATOM 722 C CA . SER A 1 85 ? 13.974 -7.766 -24.084 1.00 93.19 85 SER A CA 1
ATOM 723 C C . SER A 1 85 ? 13.791 -7.070 -22.733 1.00 93.19 85 SER A C 1
ATOM 725 O O . SER A 1 85 ? 12.753 -7.199 -22.081 1.00 93.19 85 SER A O 1
ATOM 727 N N . LEU A 1 86 ? 14.783 -6.287 -22.292 1.00 92.25 86 LEU A N 1
ATOM 728 C CA . LEU A 1 86 ? 14.687 -5.514 -21.054 1.00 92.25 86 LEU A CA 1
ATOM 729 C C . LEU A 1 86 ? 13.650 -4.385 -21.152 1.00 92.25 86 LEU A C 1
ATOM 731 O O . LEU A 1 86 ? 12.995 -4.074 -20.154 1.00 92.25 86 LEU A O 1
ATOM 735 N N . ALA A 1 87 ? 13.528 -3.736 -22.311 1.00 90.94 87 ALA A N 1
ATOM 736 C CA . ALA A 1 87 ? 12.540 -2.685 -22.530 1.00 90.94 87 ALA A CA 1
ATOM 737 C C . ALA A 1 87 ? 11.118 -3.261 -22.555 1.00 90.94 87 ALA A C 1
ATOM 739 O O . ALA A 1 87 ? 10.242 -2.737 -21.864 1.00 90.94 87 ALA A O 1
ATOM 740 N N . GLU A 1 88 ? 10.915 -4.376 -23.259 1.00 93.50 88 GLU A N 1
ATOM 741 C CA . GLU A 1 88 ? 9.634 -5.083 -23.310 1.00 93.50 88 GLU A CA 1
ATOM 742 C C . GLU A 1 88 ? 9.218 -5.601 -21.926 1.00 93.50 88 GLU A C 1
ATOM 744 O O . GLU A 1 88 ? 8.101 -5.341 -21.470 1.00 93.50 88 GLU A O 1
ATOM 749 N N . LEU A 1 89 ? 10.141 -6.244 -21.198 1.00 92.81 89 LEU A N 1
ATOM 750 C CA . LEU A 1 89 ? 9.894 -6.721 -19.837 1.00 92.81 89 LEU A CA 1
ATOM 751 C C . LEU A 1 89 ? 9.465 -5.577 -18.912 1.00 92.81 89 LEU A C 1
ATOM 753 O O . LEU A 1 89 ? 8.513 -5.725 -18.148 1.00 92.81 89 LEU A O 1
ATOM 757 N N . LYS A 1 90 ? 10.139 -4.422 -18.979 1.00 90.81 90 LYS A N 1
ATOM 758 C CA . LYS A 1 90 ? 9.769 -3.246 -18.179 1.00 90.81 90 LYS A CA 1
ATOM 759 C C . LYS A 1 90 ? 8.387 -2.715 -18.539 1.00 90.81 90 LYS A C 1
ATOM 761 O O . LYS A 1 90 ? 7.632 -2.386 -17.629 1.00 90.81 90 LYS A O 1
ATOM 766 N N . ALA A 1 91 ? 8.060 -2.626 -19.827 1.00 91.06 91 ALA A N 1
ATOM 767 C CA . ALA A 1 91 ? 6.755 -2.154 -20.279 1.00 91.06 91 ALA A CA 1
ATOM 768 C C . ALA A 1 91 ? 5.631 -3.078 -19.787 1.00 91.06 91 ALA A C 1
ATOM 770 O O . ALA A 1 91 ? 4.625 -2.604 -19.256 1.00 91.06 91 ALA A O 1
ATOM 771 N N . ARG A 1 92 ? 5.841 -4.396 -19.876 1.00 93.50 92 ARG A N 1
ATOM 772 C CA . ARG A 1 92 ? 4.899 -5.397 -19.372 1.00 93.50 92 ARG A CA 1
ATOM 773 C C . ARG A 1 92 ? 4.735 -5.324 -17.856 1.00 93.50 92 ARG A C 1
ATOM 775 O O . ARG A 1 92 ? 3.615 -5.200 -17.379 1.00 93.50 92 ARG A O 1
ATOM 782 N N . LEU A 1 93 ? 5.839 -5.326 -17.105 1.00 92.38 93 LEU A N 1
ATOM 783 C CA . LEU A 1 93 ? 5.798 -5.229 -15.642 1.00 92.38 93 LEU A CA 1
ATOM 784 C C . LEU A 1 93 ? 5.113 -3.946 -15.171 1.00 92.38 93 LEU A C 1
ATOM 786 O O . LEU A 1 93 ? 4.362 -3.987 -14.201 1.00 92.38 93 LEU A O 1
ATOM 790 N N . ARG A 1 94 ? 5.348 -2.826 -15.862 1.00 91.25 94 ARG A N 1
ATOM 791 C CA . ARG A 1 94 ? 4.687 -1.553 -15.571 1.00 91.25 94 ARG A CA 1
ATOM 792 C C . ARG A 1 94 ? 3.178 -1.657 -15.752 1.00 91.25 94 ARG A C 1
ATOM 794 O O . ARG A 1 94 ? 2.441 -1.277 -14.848 1.00 91.25 94 ARG A O 1
ATOM 801 N N . LYS A 1 95 ? 2.725 -2.184 -16.894 1.00 92.94 95 LYS A N 1
ATOM 802 C CA . LYS A 1 95 ? 1.297 -2.369 -17.178 1.00 92.94 95 LYS A CA 1
ATOM 803 C C . LYS A 1 95 ? 0.639 -3.276 -16.136 1.00 92.94 95 LYS A C 1
ATOM 805 O O . LYS A 1 95 ? -0.348 -2.879 -15.524 1.00 92.94 95 LYS A O 1
ATOM 810 N N . ASP A 1 96 ? 1.237 -4.437 -15.876 1.00 93.94 96 ASP A N 1
ATOM 811 C CA . ASP A 1 96 ? 0.721 -5.401 -14.901 1.00 93.94 96 ASP A CA 1
ATOM 812 C C . ASP A 1 96 ? 0.654 -4.780 -13.495 1.00 93.94 96 ASP A C 1
ATOM 814 O O . ASP A 1 96 ? -0.312 -4.984 -12.756 1.00 93.94 96 ASP A O 1
ATOM 818 N N . LYS A 1 97 ? 1.666 -3.990 -13.107 1.00 92.56 97 LYS A N 1
ATOM 819 C CA . LYS A 1 97 ? 1.671 -3.299 -11.813 1.00 92.56 97 LYS A CA 1
ATOM 820 C C . LYS A 1 97 ? 0.634 -2.198 -11.729 1.00 92.56 97 LYS A C 1
ATOM 822 O O . LYS A 1 97 ? -0.001 -2.080 -10.686 1.00 92.56 97 LYS A O 1
ATOM 827 N N . LEU A 1 98 ? 0.442 -1.430 -12.793 1.00 93.75 98 LEU A N 1
ATOM 828 C CA . LEU A 1 98 ? -0.567 -0.384 -12.832 1.00 93.75 98 LEU A CA 1
ATOM 829 C C . LEU A 1 98 ? -1.966 -0.963 -12.580 1.00 93.75 98 LEU A C 1
ATOM 831 O O . LEU A 1 98 ? -2.671 -0.495 -11.690 1.00 93.75 98 LEU A O 1
ATOM 835 N N . GLU A 1 99 ? -2.320 -2.034 -13.294 1.00 95.44 99 GLU A N 1
ATOM 836 C CA . GLU A 1 99 ? -3.605 -2.727 -13.138 1.00 95.44 99 GLU A CA 1
ATOM 837 C C . GLU A 1 99 ? -3.772 -3.304 -11.721 1.00 95.44 99 GLU A C 1
ATOM 839 O O . GLU A 1 99 ? -4.807 -3.103 -11.082 1.00 95.44 99 GLU A O 1
ATOM 844 N N . GLN A 1 100 ? -2.732 -3.956 -11.185 1.00 95.19 100 GLN A N 1
ATOM 845 C CA . GLN A 1 100 ? -2.745 -4.490 -9.818 1.00 95.19 100 GLN A CA 1
ATOM 846 C C . GLN A 1 100 ? -2.932 -3.398 -8.761 1.00 95.19 100 GLN A C 1
ATOM 848 O O . GLN A 1 100 ? -3.704 -3.586 -7.820 1.00 95.19 100 GLN A O 1
ATOM 853 N N . MET A 1 101 ? -2.219 -2.273 -8.878 1.00 95.75 101 MET A N 1
ATOM 854 C CA . MET A 1 101 ? -2.305 -1.195 -7.890 1.00 95.75 101 MET A CA 1
ATOM 855 C C . MET A 1 101 ? -3.641 -0.465 -7.973 1.00 95.75 101 MET A C 1
ATOM 857 O O . MET A 1 101 ? -4.214 -0.175 -6.929 1.00 95.75 101 MET A O 1
ATOM 861 N N . GLN A 1 102 ? -4.186 -0.241 -9.172 1.00 96.12 102 GLN A N 1
ATOM 862 C CA . GLN A 1 102 ? -5.523 0.337 -9.311 1.00 96.12 102 GLN A CA 1
ATOM 863 C C . GLN A 1 102 ? -6.588 -0.565 -8.673 1.00 96.12 102 GLN A C 1
ATOM 865 O O . GLN A 1 102 ? -7.439 -0.081 -7.930 1.00 96.12 102 GLN A O 1
ATOM 870 N N . ALA A 1 103 ? -6.519 -1.882 -8.897 1.00 96.75 103 ALA A N 1
ATOM 871 C CA . ALA A 1 103 ? -7.431 -2.828 -8.256 1.00 96.75 103 ALA A CA 1
ATOM 872 C C . ALA A 1 103 ? -7.291 -2.821 -6.723 1.00 96.75 103 ALA A C 1
ATOM 874 O O . ALA A 1 103 ? -8.295 -2.851 -6.013 1.00 96.75 103 ALA A O 1
ATOM 875 N N . ALA A 1 104 ? -6.060 -2.741 -6.208 1.00 96.31 104 ALA A N 1
ATOM 876 C CA . ALA A 1 104 ? -5.800 -2.660 -4.774 1.00 96.31 104 ALA A CA 1
ATOM 877 C C . ALA A 1 104 ? -6.324 -1.354 -4.154 1.00 96.31 104 ALA A C 1
ATOM 879 O O . ALA A 1 104 ? -6.917 -1.399 -3.079 1.00 96.31 104 ALA A O 1
ATOM 880 N N . ILE A 1 105 ? -6.155 -0.214 -4.834 1.00 96.25 105 ILE A N 1
ATOM 881 C CA . ILE A 1 105 ? -6.694 1.085 -4.405 1.00 96.25 105 ILE A CA 1
ATOM 882 C C . ILE A 1 105 ? -8.223 1.028 -4.349 1.00 96.25 105 ILE A C 1
ATOM 884 O O . ILE A 1 105 ? -8.794 1.340 -3.309 1.00 96.25 105 ILE A O 1
ATOM 888 N N . ASN A 1 106 ? -8.878 0.530 -5.402 1.00 96.38 106 ASN A N 1
ATOM 889 C CA . ASN A 1 106 ? -10.338 0.390 -5.431 1.00 96.38 106 ASN A CA 1
ATOM 890 C C . ASN A 1 106 ? -10.841 -0.512 -4.292 1.00 96.38 106 ASN A C 1
ATOM 892 O O . ASN A 1 106 ? -11.826 -0.203 -3.627 1.00 96.38 106 ASN A O 1
ATOM 896 N N . ALA A 1 107 ? -10.155 -1.632 -4.037 1.00 96.19 107 ALA A N 1
ATOM 897 C CA . ALA A 1 107 ? -10.492 -2.515 -2.925 1.00 96.19 107 ALA A CA 1
ATOM 898 C C . ALA A 1 107 ? -10.322 -1.816 -1.566 1.00 96.19 107 ALA A C 1
ATOM 900 O O . ALA A 1 107 ? -11.134 -2.018 -0.664 1.00 96.19 107 ALA A O 1
ATOM 901 N N . PHE A 1 108 ? -9.292 -0.980 -1.421 1.00 94.75 108 PHE A N 1
ATOM 902 C CA . PHE A 1 108 ? -9.061 -0.203 -0.209 1.00 94.75 108 PHE A CA 1
ATOM 903 C C . PHE A 1 108 ? -10.180 0.817 0.029 1.00 94.75 108 PHE A C 1
ATOM 905 O O . PHE A 1 108 ? -10.691 0.897 1.141 1.00 94.75 108 PHE A O 1
ATOM 912 N N . GLU A 1 109 ? -10.608 1.536 -1.009 1.00 93.44 109 GLU A N 1
ATOM 913 C CA . GLU A 1 109 ? -11.720 2.496 -0.946 1.00 93.44 109 GLU A CA 1
ATOM 914 C C . GLU A 1 109 ? -13.047 1.818 -0.575 1.00 93.44 109 GLU A C 1
ATOM 916 O O . GLU A 1 109 ? -13.788 2.322 0.266 1.00 93.44 109 GLU A O 1
ATOM 921 N N . ILE A 1 110 ? -13.321 0.629 -1.124 1.00 95.12 110 ILE A N 1
ATOM 922 C CA . ILE A 1 110 ? -14.514 -0.162 -0.776 1.00 95.12 110 ILE A CA 1
ATOM 923 C C . I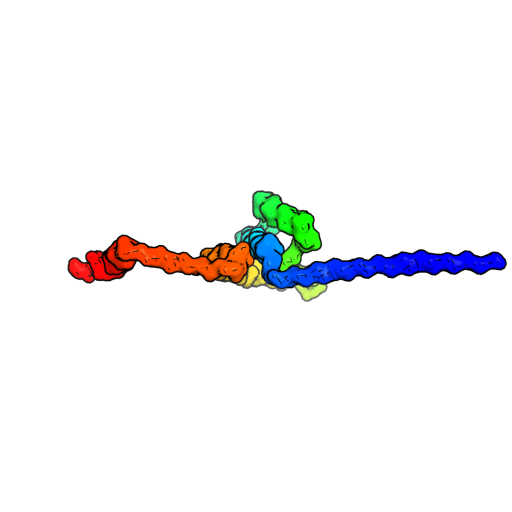LE A 1 110 ? -14.487 -0.60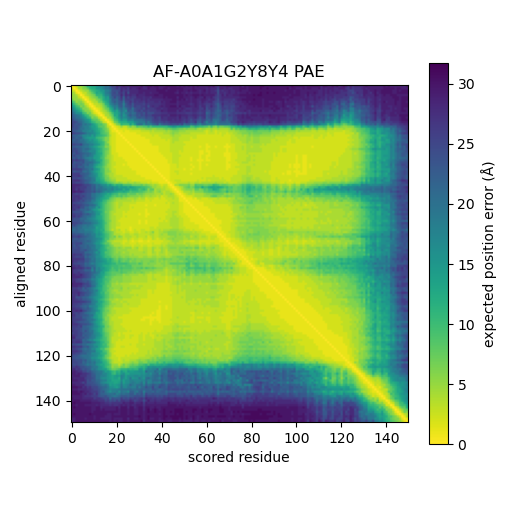2 0.696 1.00 95.12 110 ILE A C 1
ATOM 925 O O . ILE A 1 110 ? -15.523 -0.624 1.362 1.00 95.12 110 ILE A O 1
ATOM 929 N N . LEU A 1 111 ? -13.315 -0.981 1.214 1.00 93.38 111 LEU A N 1
ATOM 930 C CA . LEU A 1 111 ? -13.171 -1.482 2.581 1.00 93.38 111 LEU A CA 1
ATOM 931 C C . LEU A 1 111 ? -13.006 -0.372 3.630 1.00 93.38 111 LEU A C 1
ATOM 933 O O . LEU A 1 111 ? -13.246 -0.631 4.809 1.00 93.38 111 LEU A O 1
ATOM 937 N N . GLU A 1 112 ? -12.632 0.848 3.241 1.00 91.38 112 GLU A N 1
ATOM 938 C CA . GLU A 1 112 ? -12.375 1.975 4.151 1.00 91.38 112 GLU A CA 1
ATOM 939 C C . GLU A 1 112 ? -13.542 2.247 5.127 1.00 91.38 112 GLU A C 1
ATOM 941 O O . GLU A 1 112 ? -13.287 2.327 6.338 1.00 91.38 112 GLU A O 1
ATOM 946 N N . PRO A 1 113 ? -14.824 2.280 4.700 1.00 88.94 113 PRO A N 1
ATOM 947 C CA . PRO A 1 113 ? -15.945 2.461 5.624 1.00 88.94 113 PRO A CA 1
ATOM 948 C C . PRO A 1 113 ? -16.063 1.322 6.644 1.00 88.94 113 PRO A C 1
ATOM 950 O O . PRO A 1 113 ? -16.355 1.558 7.818 1.00 88.94 113 PRO A O 1
ATOM 953 N N . ILE A 1 114 ? -15.802 0.084 6.213 1.00 91.50 114 ILE A N 1
ATOM 954 C CA . ILE A 1 114 ? -15.870 -1.109 7.064 1.00 91.50 114 ILE A CA 1
ATOM 955 C C . ILE A 1 114 ? -14.727 -1.089 8.084 1.00 91.50 114 ILE A C 1
ATOM 957 O O . ILE A 1 114 ? -14.953 -1.342 9.268 1.00 91.50 114 ILE A O 1
ATOM 961 N N . PHE A 1 115 ? -13.510 -0.730 7.664 1.00 90.50 115 PHE A N 1
ATOM 962 C CA . PHE A 1 115 ? -12.373 -0.577 8.570 1.00 90.50 115 PHE A CA 1
ATOM 963 C C . PHE A 1 115 ? -12.597 0.538 9.590 1.00 90.50 115 PHE A C 1
ATOM 965 O O . PHE A 1 115 ? -12.306 0.343 10.769 1.00 90.50 115 PHE A O 1
ATOM 972 N N . SER A 1 116 ? -13.173 1.670 9.182 1.00 87.38 116 SER A N 1
ATOM 973 C CA . SER A 1 116 ? -13.516 2.769 10.093 1.00 87.38 116 SER A CA 1
ATOM 974 C C . SER A 1 116 ? -14.516 2.333 11.174 1.00 87.38 116 SER A C 1
ATOM 976 O O . SER A 1 116 ? -14.321 2.598 12.369 1.00 87.38 116 SER A O 1
ATOM 978 N N . GLN A 1 117 ? -15.545 1.568 10.792 1.00 86.50 117 GLN A N 1
ATOM 979 C CA . GLN A 1 117 ? -16.486 0.977 11.747 1.00 86.50 117 GLN A CA 1
ATOM 980 C C . GLN A 1 117 ? -15.789 -0.025 12.672 1.00 86.50 117 GLN A C 1
ATOM 982 O O . GLN A 1 117 ? -15.940 0.054 13.890 1.00 86.50 117 GLN A O 1
ATOM 987 N N . ALA A 1 118 ? -14.968 -0.924 12.124 1.00 88.88 118 ALA A N 1
ATOM 988 C CA . ALA A 1 118 ? -14.242 -1.923 12.904 1.00 88.88 118 ALA A CA 1
ATOM 989 C C . ALA A 1 118 ? -13.277 -1.291 13.925 1.00 88.88 118 ALA A C 1
ATOM 991 O O . ALA A 1 118 ? -13.240 -1.720 15.079 1.00 88.88 118 ALA A O 1
ATOM 992 N N . LEU A 1 119 ? -12.537 -0.244 13.541 1.00 88.44 119 LEU A N 1
ATOM 993 C CA . LEU A 1 119 ? -11.658 0.511 14.442 1.00 88.44 119 LEU A CA 1
ATOM 994 C C . LEU A 1 119 ? -12.458 1.234 15.532 1.00 88.44 119 LEU A C 1
ATOM 996 O O . LEU A 1 119 ? -12.031 1.276 16.688 1.00 88.44 119 LEU A O 1
ATOM 1000 N N . THR A 1 120 ? -13.644 1.748 15.195 1.00 85.31 120 THR A N 1
ATOM 1001 C CA . THR A 1 120 ? -14.572 2.336 16.171 1.00 85.31 120 THR A CA 1
ATOM 1002 C C . THR A 1 120 ? -15.036 1.296 17.190 1.00 85.31 120 THR A C 1
ATOM 1004 O O . THR A 1 120 ? -14.949 1.545 18.392 1.00 85.31 120 THR A O 1
ATOM 1007 N N . CYS A 1 121 ? -15.449 0.108 16.741 1.00 84.50 121 CYS A N 1
ATOM 1008 C CA . CYS A 1 121 ? -15.809 -1.007 17.620 1.00 84.50 121 CYS A CA 1
ATOM 1009 C C . CYS A 1 121 ? -14.636 -1.412 18.525 1.00 84.50 121 CYS A C 1
ATOM 1011 O O . CYS A 1 121 ? -14.803 -1.566 19.732 1.00 84.50 121 CYS A O 1
ATOM 1013 N N . ALA A 1 122 ? -13.431 -1.531 17.958 1.00 84.62 122 ALA A N 1
ATOM 1014 C CA . ALA A 1 122 ? -12.229 -1.900 18.701 1.00 84.62 122 ALA A CA 1
ATOM 1015 C C . ALA A 1 122 ? -11.871 -0.878 19.795 1.00 84.62 122 ALA A C 1
ATOM 1017 O O . ALA A 1 122 ? -11.315 -1.256 20.826 1.00 84.62 122 ALA A O 1
ATOM 1018 N N . LYS A 1 123 ? -12.213 0.406 19.601 1.00 82.31 123 LYS A N 1
ATOM 1019 C CA . LYS A 1 123 ? -11.991 1.489 20.575 1.00 82.31 123 LYS A CA 1
ATOM 1020 C C . LYS A 1 123 ? -12.874 1.381 21.815 1.00 82.31 123 LYS A C 1
ATOM 1022 O O . LYS A 1 123 ? -12.491 1.880 22.873 1.00 82.31 123 LYS A O 1
ATOM 1027 N N . TYR A 1 124 ? -14.031 0.736 21.701 1.00 82.19 124 TYR A N 1
ATOM 1028 C CA . TYR A 1 124 ? -14.999 0.599 22.785 1.00 82.19 124 TYR A CA 1
ATOM 1029 C C . TYR A 1 124 ? -15.345 -0.879 23.020 1.00 82.19 124 TYR A C 1
ATOM 1031 O O . TYR A 1 124 ? -16.489 -1.269 22.816 1.00 82.19 124 TYR A O 1
ATOM 1039 N N . PRO A 1 125 ? -14.391 -1.713 23.475 1.00 73.38 125 PRO A N 1
ATOM 1040 C CA . PRO A 1 125 ? -14.572 -3.167 23.548 1.00 73.38 125 PRO A CA 1
ATOM 1041 C C . PRO A 1 125 ? -15.730 -3.608 24.461 1.00 73.38 125 PRO A C 1
ATOM 1043 O O . PRO A 1 125 ? -16.327 -4.652 24.222 1.00 73.38 125 PRO A O 1
ATOM 1046 N N . ASP A 1 126 ? -16.080 -2.800 25.466 1.00 77.50 126 ASP A N 1
ATOM 1047 C CA . ASP A 1 126 ? -17.173 -3.081 26.410 1.00 77.50 126 ASP A CA 1
ATOM 1048 C C . ASP A 1 126 ? -18.539 -2.537 25.948 1.00 77.50 126 ASP A C 1
ATOM 1050 O O . ASP A 1 126 ? -19.547 -2.700 26.636 1.00 77.50 126 ASP A O 1
ATOM 1054 N N . LYS A 1 127 ? -18.590 -1.850 24.799 1.00 67.75 127 LYS A N 1
ATOM 1055 C CA . LYS A 1 127 ? -19.817 -1.294 24.222 1.00 67.75 127 LYS A CA 1
ATOM 1056 C C . LYS A 1 127 ? -20.002 -1.883 22.834 1.00 67.75 127 LYS A C 1
ATOM 1058 O O . LYS A 1 127 ? -19.240 -1.571 21.931 1.00 67.75 127 LYS A O 1
ATOM 1063 N N . LEU A 1 128 ? -21.051 -2.676 22.631 1.00 63.44 128 LEU A N 1
ATOM 1064 C CA . LEU A 1 128 ? -21.507 -2.957 21.272 1.00 63.44 128 LEU A CA 1
ATOM 1065 C C . LEU A 1 128 ? -22.023 -1.633 20.694 1.00 63.44 128 LEU A C 1
ATOM 1067 O O . LEU A 1 128 ? -22.985 -1.096 21.252 1.00 63.44 128 LEU A O 1
ATOM 1071 N N . PRO A 1 129 ? -21.405 -1.058 19.644 1.00 61.56 129 PRO A N 1
ATOM 1072 C CA . PRO A 1 129 ? -21.978 0.108 18.995 1.00 61.56 129 PRO A CA 1
ATOM 1073 C C . PRO A 1 129 ? -23.297 -0.326 18.360 1.00 61.56 129 PRO A C 1
ATOM 1075 O O . PRO A 1 129 ? -23.334 -0.964 17.312 1.00 61.56 129 PRO A O 1
ATOM 1078 N N . ALA A 1 130 ? -24.394 -0.044 19.056 1.00 64.06 130 ALA A N 1
ATOM 1079 C CA . ALA A 1 130 ? -25.726 -0.298 18.555 1.00 64.06 130 ALA A CA 1
ATOM 1080 C C . ALA A 1 130 ? -26.060 0.794 17.540 1.00 64.06 130 ALA A C 1
ATOM 1082 O O . ALA A 1 130 ? -26.041 1.983 17.865 1.00 64.06 130 ALA A O 1
ATOM 1083 N N . ARG A 1 131 ? -26.390 0.393 16.312 1.00 60.97 131 ARG A N 1
ATOM 1084 C CA . ARG A 1 131 ? -27.089 1.278 15.384 1.00 60.97 131 ARG A CA 1
ATOM 1085 C C . ARG A 1 131 ? -28.500 1.479 15.935 1.00 60.97 131 ARG A C 1
ATOM 1087 O O . ARG A 1 131 ? -29.314 0.560 15.889 1.00 60.97 131 ARG A O 1
ATOM 1094 N N . ILE A 1 132 ? -28.761 2.651 16.507 1.00 63.78 132 ILE A N 1
ATOM 1095 C CA . ILE A 1 132 ? -30.099 3.029 16.963 1.00 63.78 132 ILE A CA 1
ATOM 1096 C C . ILE A 1 132 ? -30.836 3.543 15.735 1.00 63.78 132 ILE A C 1
ATOM 1098 O O . ILE A 1 132 ? -30.585 4.657 15.294 1.00 63.78 132 ILE A O 1
ATOM 1102 N N . ILE A 1 133 ? -31.696 2.701 15.173 1.00 66.19 133 ILE A N 1
ATOM 1103 C CA . ILE A 1 133 ? -32.577 3.086 14.075 1.00 66.19 133 ILE A CA 1
ATOM 1104 C C . ILE A 1 133 ? -33.755 3.839 14.690 1.00 66.19 133 ILE A C 1
ATOM 1106 O O . ILE A 1 133 ? -34.468 3.289 15.536 1.00 66.19 133 ILE A O 1
ATOM 1110 N N . THR A 1 134 ? -33.948 5.095 14.298 1.00 71.31 134 THR A N 1
ATOM 1111 C CA . THR A 1 134 ? -35.123 5.867 14.725 1.00 71.31 134 THR A CA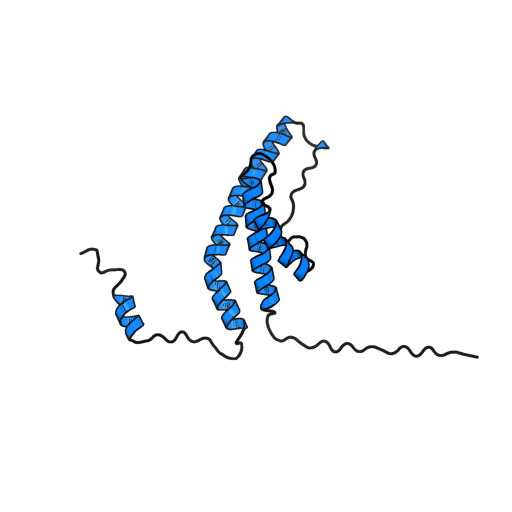 1
ATOM 1112 C C . THR A 1 134 ? -36.309 5.592 13.792 1.00 71.31 134 THR A C 1
ATOM 1114 O O . THR A 1 134 ? -36.103 5.235 12.630 1.00 71.31 134 THR A O 1
ATOM 1117 N N . PRO A 1 135 ? -37.565 5.753 14.252 1.00 74.88 135 PRO A N 1
ATOM 1118 C CA . PRO A 1 135 ? -38.734 5.610 13.381 1.00 74.88 135 PRO A CA 1
ATOM 1119 C C . PRO A 1 135 ? -38.659 6.486 12.120 1.00 74.88 135 PRO A C 1
ATOM 1121 O O . PRO A 1 135 ? -39.028 6.030 11.042 1.00 74.88 135 PRO A O 1
ATOM 1124 N N . ASP A 1 136 ? -38.106 7.696 12.230 1.00 73.56 136 ASP A N 1
ATOM 1125 C CA . ASP A 1 136 ? -37.962 8.631 11.109 1.00 73.56 136 ASP A CA 1
ATOM 1126 C C . ASP A 1 136 ? -36.964 8.138 10.045 1.00 73.56 136 ASP A C 1
ATOM 1128 O O . ASP A 1 136 ? -37.173 8.361 8.855 1.00 73.56 136 ASP A O 1
ATOM 1132 N N . GLU A 1 137 ? -35.905 7.422 10.436 1.00 61.66 137 GLU A N 1
ATOM 1133 C CA . GLU A 1 137 ? -34.969 6.791 9.492 1.00 61.66 137 GLU A CA 1
ATOM 1134 C C . GLU A 1 137 ? -35.605 5.615 8.740 1.00 61.66 137 GLU A C 1
ATOM 1136 O O . GLU A 1 137 ? -35.293 5.392 7.572 1.00 61.66 137 GLU A O 1
ATOM 1141 N N . VAL A 1 138 ? -36.519 4.875 9.379 1.00 62.84 138 VAL A N 1
ATOM 1142 C CA . VAL A 1 138 ? -37.269 3.787 8.723 1.00 62.84 138 VAL A CA 1
ATOM 1143 C C . VAL A 1 138 ? -38.277 4.353 7.731 1.00 62.84 138 VAL A C 1
ATOM 1145 O O . VAL A 1 138 ? -38.399 3.835 6.625 1.00 62.84 138 VAL A O 1
ATOM 1148 N N . ILE A 1 139 ? -38.984 5.417 8.115 1.00 64.62 139 ILE A N 1
ATOM 1149 C CA . ILE A 1 139 ? -40.022 6.042 7.289 1.00 64.62 139 ILE A CA 1
ATOM 1150 C C . ILE A 1 139 ? -39.401 6.737 6.071 1.00 64.62 139 ILE A C 1
ATOM 1152 O O . ILE A 1 139 ? -39.898 6.563 4.963 1.00 64.62 139 ILE A O 1
ATOM 1156 N N . ASN A 1 140 ? -38.293 7.461 6.247 1.00 59.41 140 ASN A N 1
ATOM 1157 C CA . ASN A 1 140 ? -37.639 8.176 5.147 1.00 59.41 140 ASN A CA 1
ATOM 1158 C C . ASN A 1 140 ? -36.734 7.269 4.293 1.00 59.41 140 ASN A C 1
ATOM 1160 O O . ASN A 1 140 ? -36.618 7.489 3.093 1.00 59.41 140 ASN A O 1
ATOM 1164 N N . GLY A 1 141 ? -36.136 6.219 4.871 1.00 54.19 141 GLY A N 1
ATOM 1165 C CA . GLY A 1 141 ? -35.309 5.254 4.134 1.00 54.19 141 GLY A CA 1
ATOM 1166 C C . GLY A 1 141 ? -36.100 4.265 3.268 1.00 54.19 141 GLY A C 1
ATOM 1167 O O . GLY A 1 141 ? -35.526 3.657 2.372 1.00 54.19 141 GLY A O 1
ATOM 1168 N N . PHE A 1 142 ? -37.409 4.108 3.501 1.00 46.75 142 PHE A N 1
ATOM 1169 C CA . PHE A 1 142 ? -38.294 3.295 2.653 1.00 46.75 142 PHE A CA 1
ATOM 1170 C C . PHE A 1 142 ? -38.806 4.031 1.406 1.00 46.75 142 PHE A C 1
ATOM 1172 O O . PHE A 1 142 ? -39.394 3.395 0.532 1.00 46.75 142 PHE A O 1
ATOM 1179 N N . ILE A 1 143 ? -38.623 5.352 1.321 1.00 49.81 143 ILE A N 1
ATOM 1180 C CA . ILE A 1 143 ? -39.227 6.169 0.260 1.00 49.81 143 ILE A CA 1
ATOM 1181 C C . ILE A 1 143 ? -38.266 6.399 -0.924 1.00 49.81 143 ILE A C 1
ATOM 1183 O O . ILE A 1 143 ? -38.738 6.740 -2.004 1.00 49.81 143 ILE A O 1
ATOM 1187 N N . ASP A 1 144 ? -36.964 6.113 -0.797 1.00 47.06 144 ASP A N 1
ATOM 1188 C CA . ASP A 1 144 ? -35.964 6.662 -1.735 1.00 47.06 144 ASP A CA 1
ATOM 1189 C C . ASP A 1 144 ? -35.236 5.681 -2.681 1.00 47.06 144 ASP A C 1
ATOM 1191 O O . ASP A 1 144 ? -34.199 6.040 -3.227 1.00 47.06 144 ASP A O 1
ATOM 1195 N N . GLU A 1 145 ? -35.766 4.480 -2.969 1.00 46.09 145 GLU A N 1
ATOM 1196 C CA . GLU A 1 145 ? -35.214 3.656 -4.080 1.00 46.09 145 GLU A CA 1
ATOM 1197 C C . GLU A 1 145 ? -36.228 3.024 -5.057 1.00 46.09 145 GLU A C 1
ATOM 1199 O O . GLU A 1 145 ? -35.808 2.488 -6.080 1.00 46.09 145 GLU A O 1
ATOM 1204 N N . HIS A 1 146 ? -37.552 3.134 -4.859 1.00 43.94 146 HIS A N 1
ATOM 1205 C CA . HIS A 1 146 ? -38.522 2.526 -5.799 1.00 43.94 146 HIS A CA 1
ATOM 1206 C C . HIS A 1 146 ? -39.751 3.373 -6.178 1.00 43.94 146 HIS A C 1
ATOM 1208 O O . HIS A 1 146 ? -40.653 2.858 -6.833 1.00 43.94 146 HIS A O 1
ATOM 1214 N N . ALA A 1 147 ? -39.802 4.665 -5.840 1.00 42.53 147 ALA A N 1
ATOM 1215 C CA . ALA A 1 147 ? -40.962 5.519 -6.143 1.00 42.53 147 ALA A CA 1
ATOM 1216 C C . ALA A 1 147 ? -40.746 6.535 -7.287 1.00 42.53 147 ALA A C 1
ATOM 1218 O O . ALA A 1 147 ? -41.515 7.489 -7.394 1.00 42.53 147 ALA A O 1
ATOM 1219 N N . SER A 1 148 ? -39.742 6.332 -8.150 1.00 40.12 148 SER A N 1
ATOM 1220 C CA . SER A 1 148 ? -39.441 7.245 -9.275 1.00 40.12 148 SER A CA 1
ATOM 1221 C C . SER A 1 148 ? -39.556 6.615 -10.670 1.00 40.12 148 SER A C 1
ATOM 1223 O O . SER A 1 148 ? -39.162 7.247 -11.645 1.00 40.12 148 SER A O 1
ATOM 1225 N N . GLU A 1 149 ? -40.111 5.405 -10.791 1.00 43.84 149 GLU A N 1
ATOM 1226 C CA . GLU A 1 149 ? -40.489 4.809 -12.084 1.00 43.84 149 GLU A CA 1
ATOM 1227 C C . GLU A 1 149 ? -41.861 4.118 -11.983 1.00 43.84 149 GLU A C 1
ATOM 1229 O O . GLU A 1 149 ? -41.962 2.892 -11.969 1.00 43.84 149 GLU A O 1
ATOM 1234 N N . LEU A 1 150 ? -42.927 4.920 -11.898 1.00 38.09 150 LEU A N 1
ATOM 1235 C CA . LEU A 1 150 ? -44.276 4.551 -12.346 1.00 38.09 150 LEU A CA 1
ATOM 1236 C C . LEU A 1 150 ? -44.899 5.720 -13.110 1.00 38.09 150 LEU A C 1
ATOM 1238 O O . LEU A 1 150 ? -44.857 6.853 -12.578 1.00 38.09 150 LEU A O 1
#

Radius of gyration: 25.53 Å; Cα contacts (8 Å, |Δi|>4): 67; chains: 1; bounding box: 84×28×74 Å

Foldseek 3Di:
DDDDDDPDDPPPPPDDPPADPLVVVVLVLQLVLLQLVQLLVQLVDPDRDGDVVSVVSNVVSCVVVVPDHPDDDDDDPPVVDDPVRVSVVSNVVSVVSNVVSVVVNVVSVVCVVVSVVVSVCRVCVVDDPDPDQDPVNVVVVVCPDPPPDD

Secondary structure (DSSP, 8-state):
------------------S--HHHHHHHHHHHHHHHHHHHHHHHSSS----HHHHHHHHHHHHHHT-S-SSPPP---GGGS-HHHHHHHHHHHHHHHHHHHHHHHHHHHHHHHHHHHHHHHHH-TTS-------HHHHHHHTSSSSSS--